Protein AF-A0A7M5XJW5-F1 (afdb_monomer)

pLDDT: mean 76.64, std 14.69, range [27.47, 92.12]

Mean predicted aligned error: 10.75 Å

Organism: NCBI:txid252671

Solvent-accessible surface area (backbone atoms only — not comparable to full-atom values): 9284 Å² total; per-residue (Å²): 134,91,79,53,80,42,98,81,71,42,62,59,68,36,52,50,54,49,48,49,53,26,48,53,42,49,51,53,50,60,72,45,42,91,82,45,54,74,67,56,46,34,50,49,41,57,70,54,26,42,57,51,53,56,52,45,40,77,73,43,74,87,52,58,71,68,62,48,54,55,50,43,53,49,33,54,55,48,22,67,70,53,74,44,92,67,52,52,64,61,52,37,50,48,54,50,50,52,51,49,52,34,22,75,71,62,73,37,60,67,80,56,26,69,42,59,41,48,22,59,44,60,46,100,85,69,48,66,36,62,90,52,66,71,44,29,77,66,61,34,79,35,68,70,77,68,93,45,96,80,53,84,82,77,72,80,89,127

Sequence (158 aa):
LGIVFDEGMTWEKHANAVRQKAYLGLNKIKRGSSTLNDDERRLLVNALVLPHLNYCMNTWRNTSSYVRKRFESLSRQINLVSQTNKSFEKMTNYSTALLSFKSVNKISPAYLTKRFVLCGNRNEKGELVGVNTRAARENKLCVQKTRNKYDSKHFFVM

Structure (mmCIF, N/CA/C/O backbone):
data_AF-A0A7M5XJW5-F1
#
_entry.id   AF-A0A7M5XJW5-F1
#
loop_
_atom_site.group_PDB
_atom_site.id
_atom_site.type_symbol
_atom_site.label_atom_id
_atom_site.label_alt_id
_atom_site.label_comp_id
_atom_site.label_asym_id
_atom_site.label_entity_id
_atom_site.label_seq_id
_atom_site.pdbx_PDB_ins_code
_atom_site.Cartn_x
_atom_site.Cartn_y
_atom_site.Cartn_z
_atom_site.occupancy
_atom_site.B_iso_or_equiv
_atom_site.auth_seq_id
_atom_site.auth_comp_id
_atom_site.auth_asym_id
_atom_site.auth_atom_id
_atom_site.pdbx_PDB_model_num
ATOM 1 N N . LEU A 1 1 ? -9.960 -10.403 -9.846 1.00 52.31 1 LEU A N 1
ATOM 2 C CA . LEU A 1 1 ? -9.621 -8.968 -9.705 1.00 52.31 1 LEU A CA 1
ATOM 3 C C . LEU A 1 1 ? -10.619 -8.162 -10.533 1.00 52.31 1 LEU A C 1
ATOM 5 O O . LEU A 1 1 ? -10.577 -8.258 -11.748 1.00 52.31 1 LEU A O 1
ATOM 9 N N . GLY A 1 2 ? -11.539 -7.429 -9.900 1.00 64.94 2 GLY A N 1
ATOM 10 C CA . GLY A 1 2 ? -12.478 -6.537 -10.597 1.00 64.94 2 GLY A CA 1
ATOM 11 C C . GLY A 1 2 ? -11.837 -5.173 -10.842 1.00 64.94 2 GLY A C 1
ATOM 12 O O . GLY A 1 2 ? -12.060 -4.241 -10.069 1.00 64.94 2 GLY A O 1
ATOM 13 N N . ILE A 1 3 ? -10.963 -5.093 -11.845 1.00 72.81 3 ILE A N 1
ATOM 14 C CA . ILE A 1 3 ? -10.366 -3.825 -12.276 1.00 72.81 3 ILE A CA 1
ATOM 15 C C . ILE A 1 3 ? -11.447 -3.033 -13.012 1.00 72.81 3 ILE A C 1
ATOM 17 O O . ILE A 1 3 ? -12.122 -3.574 -13.882 1.00 72.81 3 ILE A O 1
ATOM 21 N N . VAL A 1 4 ? -11.625 -1.768 -12.634 1.00 72.31 4 VAL A N 1
ATOM 22 C CA . VAL A 1 4 ? -12.602 -0.874 -13.265 1.00 72.31 4 VAL A CA 1
ATOM 23 C C . VAL A 1 4 ? -11.828 0.070 -14.166 1.00 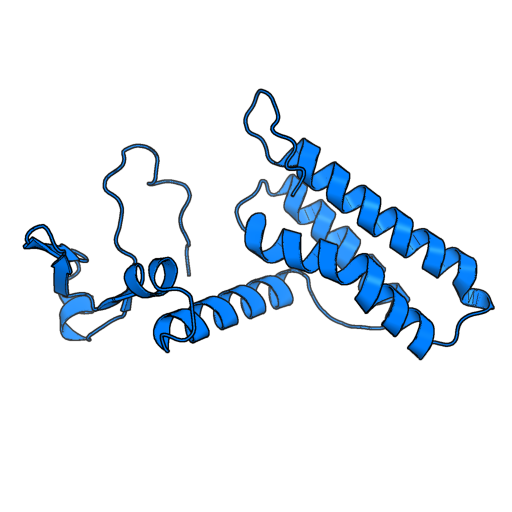72.31 4 VAL A C 1
ATOM 25 O O . VAL A 1 4 ? -11.147 0.969 -13.677 1.00 72.31 4 VAL A O 1
ATOM 28 N N . PHE A 1 5 ? -11.893 -0.167 -15.469 1.00 72.69 5 PHE A N 1
ATOM 29 C CA . PHE A 1 5 ? -11.305 0.744 -16.440 1.00 72.69 5 PHE A CA 1
ATOM 30 C C . PHE A 1 5 ? -12.244 1.929 -16.656 1.00 72.69 5 PHE A C 1
ATOM 32 O O . PHE A 1 5 ? -13.460 1.763 -16.738 1.00 72.69 5 PHE A O 1
ATOM 39 N N . ASP A 1 6 ? -11.669 3.126 -16.691 1.00 76.44 6 ASP A N 1
ATOM 40 C CA . ASP A 1 6 ? -12.370 4.339 -17.095 1.00 76.44 6 ASP A CA 1
ATOM 41 C C . ASP A 1 6 ? -12.233 4.553 -18.612 1.00 76.44 6 ASP A C 1
ATOM 43 O O . ASP A 1 6 ? -11.280 4.055 -19.213 1.00 76.44 6 ASP A O 1
ATOM 47 N N . GLU A 1 7 ? -13.127 5.337 -19.215 1.00 79.06 7 GLU A N 1
ATOM 48 C CA . GLU A 1 7 ? -13.089 5.737 -20.632 1.00 79.06 7 GLU A CA 1
ATOM 49 C C . GLU A 1 7 ? -11.753 6.404 -20.993 1.00 79.06 7 GLU A C 1
ATOM 51 O O . GLU A 1 7 ? -11.213 6.191 -22.074 1.00 79.06 7 GLU A O 1
ATOM 56 N N . GLY A 1 8 ? -11.161 7.141 -20.047 1.00 77.94 8 GLY A N 1
ATOM 57 C CA . GLY A 1 8 ? -9.834 7.742 -20.195 1.00 77.94 8 GLY A CA 1
ATOM 58 C C . GLY A 1 8 ? -8.655 6.819 -19.862 1.00 77.94 8 GLY A C 1
ATOM 59 O O . GLY A 1 8 ? -7.544 7.320 -19.704 1.00 77.94 8 GLY A O 1
ATOM 60 N N . MET A 1 9 ? -8.873 5.511 -19.648 1.00 74.38 9 MET A N 1
ATOM 61 C CA . MET A 1 9 ? -7.866 4.573 -19.115 1.00 74.38 9 MET A CA 1
ATOM 62 C C . MET A 1 9 ? -7.165 5.098 -17.846 1.00 74.38 9 MET A C 1
ATOM 64 O O . MET A 1 9 ? -6.013 4.772 -17.551 1.00 74.38 9 MET A O 1
ATOM 68 N N . THR A 1 10 ? -7.864 5.926 -17.067 1.00 75.31 10 THR A N 1
ATOM 69 C CA . THR A 1 10 ? -7.324 6.472 -15.827 1.00 75.31 10 THR A CA 1
ATOM 70 C C . THR A 1 10 ? -7.525 5.474 -14.693 1.00 75.31 10 THR A C 1
ATOM 72 O O . THR A 1 10 ? -8.533 4.772 -14.598 1.00 75.31 10 THR A O 1
ATOM 75 N N . TRP A 1 11 ? -6.561 5.425 -13.778 1.00 77.00 11 TRP A N 1
ATOM 76 C CA . TRP A 1 11 ? -6.661 4.589 -12.583 1.00 77.00 11 TRP A CA 1
ATOM 77 C C . TRP A 1 11 ? -7.532 5.219 -11.491 1.00 77.00 11 TRP A C 1
ATOM 79 O O . TRP A 1 11 ? -7.693 4.629 -10.428 1.00 77.00 11 TRP A O 1
ATOM 89 N N . GLU A 1 12 ? -8.096 6.409 -11.714 1.00 80.38 12 GLU A N 1
ATOM 90 C CA . GLU A 1 12 ? -8.720 7.211 -10.661 1.00 80.38 12 GLU A CA 1
ATOM 91 C C . GLU A 1 12 ? -10.008 6.589 -10.125 1.00 80.38 12 GLU A C 1
ATOM 93 O O . GLU A 1 12 ? -10.157 6.450 -8.908 1.00 80.38 12 GLU A O 1
ATOM 98 N N . LYS A 1 13 ? -10.922 6.164 -11.011 1.00 83.06 13 LYS A N 1
ATOM 99 C CA . LYS A 1 13 ? -12.179 5.506 -10.611 1.00 83.06 13 LYS A CA 1
ATOM 100 C C . LYS A 1 13 ? -11.899 4.262 -9.772 1.00 83.06 13 LYS A C 1
ATOM 102 O O . LYS A 1 13 ? -12.450 4.094 -8.682 1.00 83.06 13 LYS A O 1
ATOM 107 N N . HIS A 1 14 ? -10.977 3.427 -10.237 1.00 84.62 14 HIS A N 1
ATOM 108 C CA . HIS A 1 14 ? -10.617 2.199 -9.546 1.00 84.62 14 HIS A CA 1
ATOM 109 C C . HIS A 1 14 ? -9.855 2.452 -8.235 1.00 84.62 14 HIS A C 1
ATOM 111 O O . HIS A 1 14 ? -10.191 1.862 -7.206 1.00 84.62 14 HIS A O 1
ATOM 117 N N . ALA A 1 15 ? -8.900 3.386 -8.226 1.00 83.69 15 ALA A N 1
ATOM 118 C CA . ALA A 1 15 ? -8.192 3.795 -7.018 1.00 83.69 15 ALA A CA 1
ATOM 119 C C . ALA A 1 15 ? -9.159 4.320 -5.952 1.00 83.69 15 ALA A C 1
ATOM 121 O O . ALA A 1 15 ? -9.034 3.974 -4.778 1.00 83.69 15 ALA A O 1
ATOM 122 N N . ASN A 1 16 ? -10.170 5.092 -6.355 1.00 85.56 16 ASN A N 1
ATOM 123 C CA . ASN A 1 16 ? -11.204 5.585 -5.452 1.00 85.56 16 ASN A CA 1
ATOM 124 C C . ASN A 1 16 ? -12.066 4.459 -4.885 1.00 85.56 16 ASN A C 1
ATOM 126 O O . ASN A 1 16 ? -12.323 4.463 -3.682 1.00 85.56 16 ASN A O 1
ATOM 130 N N . ALA A 1 17 ? -12.454 3.478 -5.701 1.00 88.56 17 ALA A N 1
ATOM 131 C CA . ALA A 1 17 ? -13.215 2.320 -5.238 1.00 88.56 17 ALA A CA 1
ATOM 132 C C . ALA A 1 17 ? -12.430 1.493 -4.202 1.00 88.56 17 ALA A C 1
ATOM 134 O O . ALA A 1 17 ? -12.962 1.137 -3.148 1.00 88.56 17 ALA A O 1
ATOM 135 N N . VAL A 1 18 ? -11.142 1.229 -4.452 1.00 89.12 18 VAL A N 1
ATOM 136 C CA . VAL A 1 18 ? -10.277 0.515 -3.494 1.00 89.12 18 VAL A CA 1
ATOM 137 C C . VAL A 1 18 ? -10.063 1.339 -2.225 1.00 89.12 18 VAL A C 1
ATOM 139 O O . VAL A 1 18 ? -10.179 0.816 -1.115 1.00 89.12 18 VAL A O 1
ATOM 142 N N . ARG A 1 19 ? -9.836 2.647 -2.367 1.00 88.12 19 ARG A N 1
ATOM 143 C CA . ARG A 1 19 ? -9.697 3.572 -1.239 1.00 88.12 19 ARG A CA 1
ATOM 144 C C . ARG A 1 19 ? -10.956 3.596 -0.371 1.00 88.12 19 ARG A C 1
ATOM 146 O O . ARG A 1 19 ? -10.846 3.569 0.850 1.00 88.12 19 ARG A O 1
ATOM 153 N N . GLN A 1 20 ? -12.144 3.634 -0.973 1.00 90.31 20 GLN A N 1
ATOM 154 C CA . GLN A 1 20 ? -13.413 3.604 -0.242 1.00 90.31 20 GLN A CA 1
ATOM 155 C C . GLN A 1 20 ? -13.564 2.314 0.569 1.00 90.31 20 GLN A C 1
ATOM 157 O O . GLN A 1 20 ? -13.919 2.389 1.740 1.00 90.31 20 GLN A O 1
ATOM 162 N N . LYS A 1 21 ? -13.216 1.150 0.004 1.00 91.06 21 LYS A N 1
ATOM 163 C CA . LYS A 1 21 ? -13.219 -0.126 0.744 1.00 91.06 21 LYS A CA 1
ATOM 164 C C . LYS A 1 21 ? -12.290 -0.086 1.959 1.00 91.06 21 LYS A C 1
ATOM 166 O O . LYS A 1 21 ? -12.704 -0.454 3.057 1.00 91.06 21 LYS A O 1
ATOM 171 N N . ALA A 1 22 ? -11.081 0.446 1.785 1.00 91.19 22 ALA A N 1
ATOM 172 C CA . ALA A 1 22 ? -10.131 0.623 2.879 1.00 91.19 22 ALA A CA 1
ATOM 173 C C . ALA A 1 22 ? -10.667 1.573 3.971 1.00 91.19 22 ALA A C 1
ATOM 175 O O . ALA A 1 22 ? -10.577 1.259 5.157 1.00 91.19 22 ALA A O 1
ATOM 176 N N . TYR A 1 23 ? -11.285 2.697 3.589 1.00 91.19 23 TYR A N 1
ATOM 177 C CA . TYR A 1 23 ? -11.914 3.624 4.537 1.00 91.19 23 TYR A CA 1
ATOM 178 C C . TYR A 1 23 ? -13.113 3.018 5.262 1.00 91.19 23 TYR A C 1
ATOM 180 O O . TYR A 1 23 ? -13.277 3.263 6.452 1.00 91.19 23 TYR A O 1
ATOM 188 N N . LEU A 1 24 ? -13.942 2.225 4.583 1.00 91.69 24 LEU A N 1
ATOM 189 C CA . LEU A 1 24 ? -15.061 1.528 5.215 1.00 91.69 24 LEU A CA 1
ATOM 190 C C . LEU A 1 24 ? -14.560 0.565 6.296 1.00 91.69 24 LEU A C 1
ATOM 192 O O . LEU A 1 24 ? -15.093 0.576 7.404 1.00 91.69 24 LEU A O 1
ATOM 196 N N . GLY A 1 25 ? -13.510 -0.209 6.005 1.00 90.81 25 GLY A N 1
ATOM 197 C CA . GLY A 1 25 ? -12.849 -1.061 6.997 1.00 90.81 25 GLY A CA 1
ATOM 198 C C . GLY A 1 25 ? -12.300 -0.250 8.171 1.00 90.81 25 GLY A C 1
ATOM 199 O O . GLY A 1 25 ? -12.616 -0.532 9.324 1.00 90.81 25 GLY A O 1
ATOM 200 N N . LEU A 1 26 ? -11.561 0.824 7.883 1.00 91.62 26 LEU A N 1
ATOM 201 C CA . LEU A 1 26 ? -10.981 1.688 8.910 1.00 91.62 26 LEU A CA 1
ATOM 202 C C . LEU A 1 26 ? -12.047 2.352 9.796 1.00 91.62 26 LEU A C 1
ATOM 204 O O . LEU A 1 26 ? -11.882 2.426 11.009 1.00 91.62 26 LEU A O 1
ATOM 208 N N . ASN A 1 27 ? -13.153 2.812 9.212 1.00 91.69 27 ASN A N 1
ATOM 209 C CA . ASN A 1 27 ? -14.245 3.447 9.945 1.00 91.69 27 ASN A CA 1
ATOM 210 C C . ASN A 1 27 ? -14.987 2.453 10.841 1.00 91.69 27 ASN A C 1
ATOM 212 O O . ASN A 1 27 ? -15.373 2.819 11.947 1.00 91.69 27 ASN A O 1
ATOM 216 N N . LYS A 1 28 ? -15.16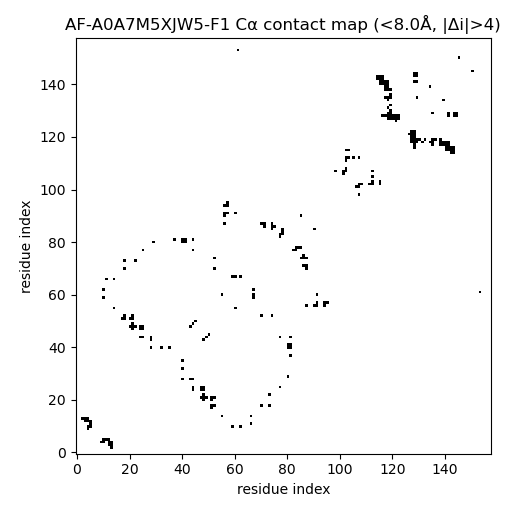0 1.201 10.401 1.00 90.88 28 LYS A N 1
ATOM 217 C CA . LYS A 1 28 ? -15.717 0.138 11.251 1.00 90.88 28 LYS A CA 1
ATOM 218 C C . LYS A 1 28 ? -14.828 -0.116 12.469 1.00 90.88 28 LYS A C 1
ATOM 220 O O . LYS A 1 28 ? -15.335 -0.150 13.583 1.00 90.88 28 LYS A O 1
ATOM 225 N N . ILE A 1 29 ? -13.512 -0.194 12.263 1.00 90.69 29 ILE A N 1
ATOM 226 C CA . ILE A 1 29 ? -12.537 -0.376 13.350 1.00 90.69 29 ILE A CA 1
ATOM 227 C C . ILE A 1 29 ? -12.558 0.821 14.308 1.00 90.69 29 ILE A C 1
ATOM 229 O O . ILE A 1 29 ? -12.592 0.635 15.518 1.00 90.69 29 ILE A O 1
ATOM 233 N N . LYS A 1 30 ? -12.606 2.053 13.782 1.00 88.94 30 LYS A N 1
ATOM 234 C CA . LYS A 1 30 ? -12.715 3.274 14.597 1.00 88.94 30 LYS A CA 1
ATOM 235 C C . LYS A 1 30 ? -13.996 3.312 15.430 1.00 88.94 30 LYS A C 1
ATOM 237 O O . LYS A 1 30 ? -13.949 3.719 16.579 1.00 88.94 30 LYS A O 1
ATOM 242 N N . ARG A 1 31 ? -15.134 2.889 14.872 1.00 89.75 31 ARG A N 1
ATOM 243 C CA . ARG A 1 31 ? -16.410 2.832 15.607 1.00 89.75 31 ARG A CA 1
ATOM 244 C C . ARG A 1 31 ? -16.389 1.794 16.727 1.00 89.75 31 ARG A C 1
ATOM 246 O O . ARG A 1 31 ? -16.961 2.042 17.776 1.00 89.75 31 ARG A O 1
ATOM 253 N N . GLY A 1 32 ? -15.720 0.665 16.506 1.00 85.06 32 GLY A N 1
ATOM 254 C CA . GLY A 1 32 ? -15.513 -0.370 17.519 1.00 85.06 32 GLY A CA 1
ATOM 255 C C . GLY A 1 32 ? -14.309 -0.126 18.430 1.00 85.06 32 GLY A C 1
ATOM 256 O O . GLY A 1 32 ? -13.926 -1.030 19.163 1.00 85.06 32 GLY A O 1
ATOM 257 N N . SER A 1 33 ? -13.659 1.045 18.389 1.00 82.62 33 SER A N 1
ATOM 258 C CA . SER A 1 33 ? -12.406 1.230 19.129 1.00 82.62 33 SER A CA 1
ATOM 259 C C . SER A 1 33 ? -12.608 1.133 20.637 1.00 82.62 33 SER A C 1
ATOM 261 O O . SER A 1 33 ? -11.723 0.641 21.324 1.00 82.62 33 SER A O 1
ATOM 263 N N . SER A 1 34 ? -13.762 1.555 21.159 1.00 85.50 34 SER A N 1
ATOM 264 C CA . SER A 1 34 ? -14.077 1.476 22.590 1.00 85.50 34 SER A CA 1
ATOM 265 C C . SER A 1 34 ? -14.128 0.044 23.126 1.00 85.50 34 SER A C 1
ATOM 267 O O . SER A 1 34 ? -13.906 -0.155 24.313 1.00 85.50 34 SER A O 1
ATOM 269 N N . THR A 1 35 ? -14.409 -0.941 22.269 1.00 88.81 35 THR A N 1
ATOM 270 C CA . THR A 1 35 ? -14.535 -2.356 22.648 1.00 88.81 35 THR A CA 1
ATOM 271 C C . THR A 1 35 ? -13.309 -3.193 22.297 1.00 88.81 35 THR A C 1
ATOM 273 O O .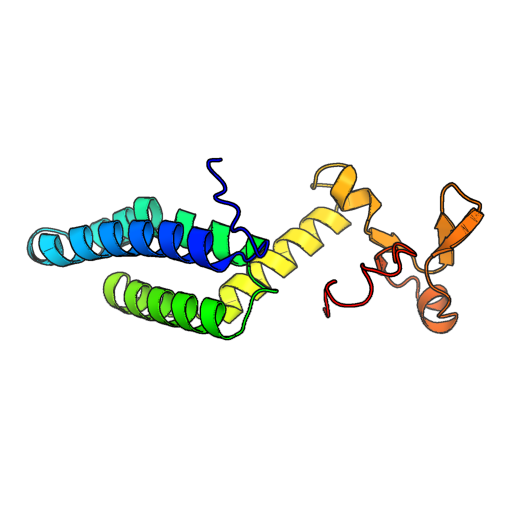 THR A 1 35 ? -13.242 -4.343 22.704 1.00 88.81 35 THR A O 1
ATOM 276 N N . LEU A 1 36 ? -12.380 -2.655 21.502 1.00 87.25 36 LEU A N 1
ATOM 277 C CA . LEU A 1 36 ? -11.223 -3.386 20.983 1.00 87.25 36 LEU A CA 1
ATOM 278 C C . LEU A 1 36 ? -9.940 -2.956 21.689 1.00 87.25 36 LEU A C 1
ATOM 280 O O . LEU A 1 36 ? -9.655 -1.755 21.774 1.00 87.25 36 LEU A O 1
ATOM 284 N N . ASN A 1 37 ? -9.123 -3.932 22.075 1.00 89.00 37 ASN A N 1
ATOM 285 C CA . ASN A 1 37 ? -7.762 -3.712 22.557 1.00 89.00 37 ASN A CA 1
ATOM 286 C C . ASN A 1 37 ? -6.840 -3.266 21.413 1.00 89.00 37 ASN A C 1
ATOM 288 O O . ASN A 1 37 ? -7.113 -3.497 20.231 1.00 89.00 37 ASN A O 1
ATOM 292 N N . ASP A 1 38 ? -5.716 -2.631 21.746 1.00 87.31 38 ASP A N 1
ATOM 293 C CA . ASP A 1 38 ? -4.801 -2.081 20.737 1.00 87.31 38 ASP A CA 1
ATOM 294 C C . ASP A 1 38 ? -4.259 -3.148 19.771 1.00 87.31 38 ASP A C 1
ATOM 296 O O . ASP A 1 38 ? -4.153 -2.896 18.567 1.00 87.31 38 ASP A O 1
ATOM 300 N N . ASP A 1 39 ? -3.997 -4.363 20.253 1.00 88.88 39 ASP A N 1
ATOM 301 C CA . ASP A 1 39 ? -3.534 -5.465 19.405 1.00 88.88 39 ASP A CA 1
ATOM 302 C C . ASP A 1 39 ? -4.626 -5.990 18.466 1.00 88.88 39 ASP A C 1
ATOM 304 O O . ASP A 1 39 ? -4.354 -6.284 17.300 1.00 88.88 39 ASP A O 1
ATOM 308 N N . GLU A 1 40 ? -5.883 -6.010 18.909 1.00 90.38 40 GLU A N 1
ATOM 309 C CA . GLU A 1 40 ? -7.024 -6.385 18.069 1.00 90.38 40 GLU A CA 1
ATOM 310 C C . GLU A 1 40 ? -7.262 -5.340 16.975 1.00 90.38 40 GLU A C 1
ATOM 312 O O . GLU A 1 40 ? -7.484 -5.683 15.811 1.00 90.38 40 GLU A O 1
ATOM 317 N N . ARG A 1 41 ? -7.135 -4.047 17.307 1.00 89.69 41 ARG A N 1
ATOM 318 C CA . ARG A 1 41 ? -7.208 -2.960 16.318 1.00 89.69 41 ARG A CA 1
ATOM 319 C C . ARG A 1 41 ? -6.114 -3.113 15.267 1.00 89.69 41 ARG A C 1
ATOM 321 O O . ARG A 1 41 ? -6.400 -3.007 14.073 1.00 89.69 41 ARG A O 1
ATOM 328 N N . ARG A 1 42 ? -4.875 -3.393 15.685 1.00 89.50 42 ARG A N 1
ATOM 329 C CA . ARG A 1 42 ? -3.744 -3.642 14.774 1.00 89.50 42 ARG A CA 1
ATOM 330 C C . ARG A 1 42 ? -3.999 -4.853 13.886 1.00 89.50 42 ARG A C 1
ATOM 332 O O . ARG A 1 42 ? -3.775 -4.772 12.678 1.00 89.50 42 ARG A O 1
ATOM 339 N N . LEU A 1 43 ? -4.503 -5.947 14.454 1.00 91.19 43 LEU A N 1
ATOM 340 C CA . LEU A 1 43 ? -4.841 -7.157 13.710 1.00 91.19 43 LEU A CA 1
ATOM 341 C C . LEU A 1 43 ? -5.900 -6.871 12.638 1.00 91.19 43 LEU A C 1
ATOM 343 O O . LEU A 1 43 ? -5.699 -7.203 11.470 1.00 91.19 43 LEU A O 1
ATOM 347 N N . LEU A 1 44 ? -6.982 -6.179 13.000 1.00 92.12 44 LEU A N 1
ATOM 348 C CA . LEU A 1 44 ? -8.051 -5.818 12.069 1.00 92.12 44 LEU A CA 1
ATOM 349 C C . LEU A 1 44 ? -7.573 -4.858 10.977 1.00 92.12 44 LEU A C 1
ATOM 351 O O . LEU A 1 44 ? -7.936 -5.018 9.811 1.00 92.12 44 LEU A O 1
ATOM 355 N N . VAL A 1 45 ? -6.730 -3.881 11.319 1.00 91.62 45 VAL A N 1
ATOM 356 C CA . VAL A 1 45 ? -6.113 -2.983 10.333 1.00 91.62 45 VAL A CA 1
ATOM 357 C C . VAL A 1 45 ? -5.245 -3.777 9.355 1.00 91.62 45 VAL A C 1
ATOM 359 O O . VAL A 1 45 ? -5.367 -3.589 8.141 1.00 91.62 45 VAL A O 1
ATOM 362 N N . ASN A 1 46 ? -4.411 -4.688 9.860 1.00 90.31 46 ASN A N 1
ATOM 363 C CA . ASN A 1 46 ? -3.544 -5.535 9.042 1.00 90.31 46 ASN A CA 1
ATOM 364 C C . ASN A 1 46 ? -4.337 -6.496 8.143 1.00 90.31 46 ASN A C 1
ATOM 366 O O . ASN A 1 46 ? -3.908 -6.759 7.023 1.00 90.31 46 ASN A O 1
ATOM 370 N N . ALA A 1 47 ? -5.492 -6.984 8.599 1.00 91.19 47 ALA A N 1
ATOM 371 C CA . ALA A 1 47 ? -6.325 -7.922 7.852 1.00 91.19 47 ALA A CA 1
ATOM 372 C C . ALA A 1 47 ? -7.239 -7.241 6.819 1.00 91.19 47 ALA A C 1
ATOM 374 O O . ALA A 1 47 ? -7.405 -7.753 5.715 1.00 91.19 47 ALA A O 1
ATOM 375 N N . LEU A 1 48 ? -7.837 -6.092 7.152 1.00 90.38 48 LEU A N 1
ATOM 376 C CA . LEU A 1 48 ? -8.905 -5.481 6.346 1.00 90.38 48 LEU A CA 1
ATOM 377 C C . LEU A 1 48 ? -8.455 -4.263 5.541 1.00 90.38 48 LEU A C 1
ATOM 379 O O . LEU A 1 48 ? -9.017 -3.982 4.487 1.00 90.38 48 LEU A O 1
ATOM 383 N N . VAL A 1 49 ? -7.476 -3.503 6.034 1.00 90.44 49 VAL A N 1
ATOM 384 C CA . VAL A 1 49 ? -7.109 -2.203 5.447 1.00 90.44 49 VAL A CA 1
ATOM 385 C C . VAL A 1 49 ? -5.764 -2.283 4.733 1.00 90.44 49 VAL A C 1
ATOM 387 O O . VAL A 1 49 ? -5.627 -1.817 3.598 1.00 90.44 49 VAL A O 1
ATOM 390 N N . LEU A 1 50 ? -4.773 -2.910 5.367 1.00 88.69 50 LEU A N 1
ATOM 391 C CA . LEU A 1 50 ? -3.417 -3.009 4.836 1.00 88.69 50 LEU A CA 1
ATOM 392 C C . LEU A 1 50 ? -3.318 -3.744 3.483 1.00 88.69 50 LEU A C 1
ATOM 394 O O . LEU A 1 50 ? -2.545 -3.278 2.645 1.00 88.69 50 LEU A O 1
ATOM 398 N N . PRO A 1 51 ? -4.096 -4.805 3.180 1.00 89.19 51 PRO A N 1
ATOM 399 C CA . PRO A 1 51 ? -4.017 -5.473 1.879 1.00 89.19 51 PRO A CA 1
ATOM 400 C C . PRO A 1 51 ? -4.420 -4.553 0.725 1.00 89.19 51 PRO A C 1
ATOM 402 O O . PRO A 1 51 ? -3.794 -4.573 -0.335 1.00 89.19 51 PRO A O 1
ATOM 405 N N . HIS A 1 52 ? -5.422 -3.695 0.947 1.00 88.62 52 HIS A N 1
ATOM 406 C CA . HIS A 1 52 ? -5.817 -2.683 -0.026 1.00 88.62 52 HIS A CA 1
ATOM 407 C C . HIS A 1 52 ? -4.692 -1.678 -0.246 1.00 88.62 52 HIS A C 1
ATOM 409 O O . HIS A 1 52 ? -4.346 -1.399 -1.388 1.00 88.62 52 HIS A O 1
ATOM 415 N N . LEU A 1 53 ? -4.066 -1.197 0.829 1.00 85.19 53 LEU A N 1
ATOM 416 C CA . LEU A 1 53 ? -2.958 -0.253 0.729 1.00 85.19 53 LEU A CA 1
ATOM 417 C C . LEU A 1 53 ? -1.737 -0.865 0.012 1.00 85.19 53 LEU A C 1
ATOM 419 O O . LEU A 1 53 ? -1.183 -0.238 -0.889 1.00 85.19 53 LEU A O 1
ATOM 423 N N . ASN A 1 54 ? -1.359 -2.100 0.353 1.00 85.50 54 ASN A N 1
ATOM 424 C CA . ASN A 1 54 ? -0.244 -2.827 -0.264 1.00 85.50 54 ASN A CA 1
ATOM 425 C C . ASN A 1 54 ? -0.462 -3.051 -1.766 1.00 85.50 54 ASN A C 1
ATOM 427 O O . ASN A 1 54 ? 0.463 -2.894 -2.563 1.00 85.50 54 ASN A O 1
ATOM 431 N N . TYR A 1 55 ? -1.692 -3.378 -2.167 1.00 85.38 55 TYR A N 1
ATOM 432 C CA . TYR A 1 55 ? -2.053 -3.483 -3.577 1.00 85.38 55 TYR A CA 1
ATOM 433 C C . TYR A 1 55 ? -1.820 -2.156 -4.319 1.00 85.38 55 TYR A C 1
ATOM 435 O O . TYR A 1 55 ? -1.184 -2.144 -5.377 1.00 85.38 55 TYR A O 1
ATOM 443 N N . CYS A 1 56 ? -2.263 -1.035 -3.737 1.00 79.88 56 CYS A N 1
ATOM 444 C CA . CYS A 1 56 ? -2.090 0.303 -4.309 1.00 79.88 56 CYS A CA 1
ATOM 445 C C . CYS A 1 56 ? -0.617 0.710 -4.435 1.00 79.88 56 CYS A C 1
ATOM 447 O O . CYS A 1 56 ? -0.245 1.369 -5.402 1.00 79.88 56 CYS A O 1
ATOM 449 N N . MET A 1 57 ? 0.235 0.320 -3.484 1.00 78.50 57 MET A N 1
ATOM 450 C CA . MET A 1 57 ? 1.662 0.669 -3.502 1.00 78.50 57 MET A CA 1
ATOM 451 C C . MET A 1 57 ? 2.386 0.129 -4.733 1.00 78.50 57 MET A C 1
ATOM 453 O O . MET A 1 57 ? 3.167 0.849 -5.350 1.00 78.50 57 MET A O 1
ATOM 457 N N . ASN A 1 58 ? 2.115 -1.124 -5.099 1.00 74.69 58 ASN A N 1
ATOM 458 C CA . ASN A 1 58 ? 2.790 -1.775 -6.220 1.00 74.69 58 ASN A CA 1
ATOM 459 C C . ASN A 1 58 ? 2.210 -1.362 -7.573 1.00 74.69 58 ASN A C 1
ATOM 461 O O . ASN A 1 58 ? 2.938 -1.288 -8.559 1.00 74.69 58 ASN A O 1
ATOM 465 N N . THR A 1 59 ? 0.905 -1.102 -7.629 1.00 75.06 59 THR A N 1
ATOM 466 C CA . THR A 1 59 ? 0.208 -0.787 -8.883 1.00 75.06 59 THR A CA 1
ATOM 467 C C . THR A 1 59 ? 0.243 0.698 -9.226 1.00 75.06 59 THR A C 1
ATOM 469 O O . THR A 1 59 ? 0.335 1.043 -10.402 1.00 75.06 59 THR A O 1
ATOM 472 N N . TRP A 1 60 ? 0.205 1.589 -8.229 1.00 74.44 60 TRP A N 1
ATOM 473 C CA . TRP A 1 60 ? -0.083 3.010 -8.449 1.00 74.44 60 TRP A CA 1
ATOM 474 C C . TRP A 1 60 ? 1.016 3.981 -8.031 1.00 74.44 60 TRP A C 1
ATOM 476 O O . TRP A 1 60 ? 0.775 5.190 -7.994 1.00 74.44 60 TRP A O 1
ATOM 486 N N . ARG A 1 61 ? 2.247 3.496 -7.820 1.00 69.75 61 ARG A N 1
ATOM 487 C CA . ARG A 1 61 ? 3.426 4.359 -7.608 1.00 69.75 61 ARG A CA 1
ATOM 488 C C . ARG A 1 61 ? 3.586 5.420 -8.710 1.00 69.75 61 ARG A C 1
ATOM 490 O O . ARG A 1 61 ? 3.949 6.548 -8.400 1.00 69.75 61 ARG A O 1
ATOM 497 N N . ASN A 1 62 ? 3.253 5.074 -9.958 1.00 69.69 62 ASN A N 1
ATOM 498 C CA . ASN A 1 62 ? 3.381 5.948 -11.135 1.00 69.69 62 ASN A CA 1
ATOM 499 C C . ASN A 1 62 ? 2.080 6.679 -11.528 1.00 69.69 62 ASN A C 1
ATOM 501 O O . ASN A 1 62 ? 1.968 7.169 -12.649 1.00 69.69 62 ASN A O 1
ATOM 505 N N . THR A 1 63 ? 1.075 6.731 -10.649 1.00 75.06 63 THR A N 1
ATOM 506 C CA . THR A 1 63 ? -0.178 7.461 -10.928 1.00 75.06 63 THR A CA 1
ATOM 507 C C . THR A 1 63 ? -0.049 8.970 -10.719 1.00 75.06 63 THR A C 1
ATOM 509 O O . THR A 1 63 ? 0.989 9.474 -10.288 1.00 75.06 63 THR A O 1
ATOM 512 N N . SER A 1 64 ? -1.124 9.704 -11.031 1.00 79.56 64 SER A N 1
ATOM 513 C CA . SER A 1 64 ? -1.205 11.144 -10.802 1.00 79.56 64 SER A CA 1
ATOM 514 C C . SER A 1 64 ? -0.899 11.502 -9.340 1.00 79.56 64 SER A C 1
ATOM 516 O O . SER A 1 64 ? -1.255 10.791 -8.393 1.00 79.56 64 SER A O 1
ATOM 518 N N . SER A 1 65 ? -0.262 12.659 -9.141 1.00 81.44 65 SER A N 1
ATOM 519 C CA . SER A 1 65 ? 0.044 13.196 -7.806 1.00 81.44 65 SER A CA 1
ATOM 520 C C . SER A 1 6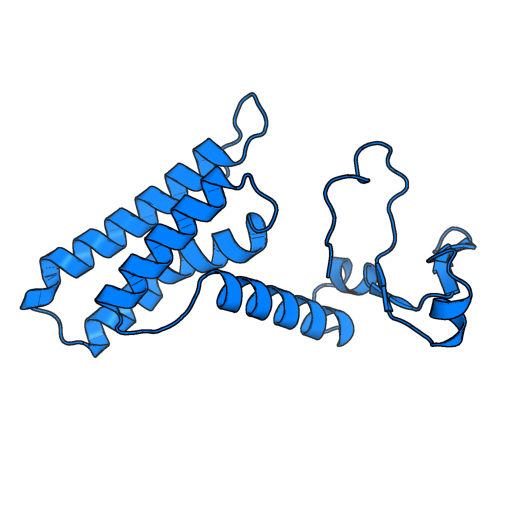5 ? -1.212 13.337 -6.936 1.00 81.44 65 SER A C 1
ATOM 522 O O . SER A 1 65 ? -1.148 13.222 -5.712 1.00 81.44 65 SER A O 1
ATOM 524 N N . TYR A 1 66 ? -2.368 13.522 -7.572 1.00 82.00 66 TYR A N 1
ATOM 525 C CA . TYR A 1 66 ? -3.674 13.558 -6.935 1.00 82.00 66 TYR A CA 1
ATOM 526 C C . TYR A 1 66 ? -4.040 12.242 -6.237 1.00 82.00 66 TYR A C 1
ATOM 528 O O . TYR A 1 66 ? -4.374 12.233 -5.048 1.00 82.00 66 TYR A O 1
ATOM 536 N N . VAL A 1 67 ? -3.933 11.120 -6.952 1.00 79.75 67 VAL A N 1
ATOM 537 C CA . VAL A 1 67 ? -4.212 9.784 -6.411 1.00 79.75 67 VAL A CA 1
ATOM 538 C C . VAL A 1 67 ? -3.214 9.445 -5.302 1.00 79.75 67 VAL A C 1
ATOM 540 O O . VAL A 1 67 ? -3.617 8.979 -4.233 1.00 79.75 67 VAL A O 1
ATOM 543 N N . ARG A 1 68 ? -1.932 9.782 -5.489 1.00 82.94 68 ARG A N 1
ATOM 544 C CA . ARG A 1 68 ? -0.888 9.593 -4.469 1.00 82.94 68 ARG A CA 1
ATOM 545 C C . ARG A 1 68 ? -1.208 10.321 -3.158 1.00 82.94 68 ARG A C 1
ATOM 547 O O . ARG A 1 68 ? -1.225 9.683 -2.105 1.00 82.94 68 ARG A O 1
ATOM 554 N N . LYS A 1 69 ? -1.557 11.614 -3.206 1.00 85.81 69 LYS A N 1
ATOM 555 C CA . LYS A 1 69 ? -1.932 12.403 -2.011 1.00 85.81 69 LYS A CA 1
ATOM 556 C C . LYS A 1 69 ? -3.095 11.774 -1.235 1.00 85.81 69 LYS A C 1
ATOM 558 O O . LYS A 1 69 ? -3.126 11.799 -0.003 1.00 85.81 69 LYS A O 1
ATOM 563 N N . ARG A 1 70 ? -4.059 11.176 -1.942 1.00 85.50 70 ARG A N 1
ATOM 564 C CA . ARG A 1 70 ? -5.202 10.488 -1.323 1.00 85.50 70 ARG A CA 1
ATOM 565 C C . ARG A 1 70 ? -4.781 9.228 -0.560 1.00 85.50 70 ARG A C 1
ATOM 567 O O . ARG A 1 70 ? -5.324 8.982 0.516 1.00 85.50 70 ARG A O 1
ATOM 574 N N . PHE A 1 71 ? -3.827 8.457 -1.077 1.00 86.25 71 PHE A N 1
ATOM 575 C CA . PHE A 1 71 ? -3.283 7.2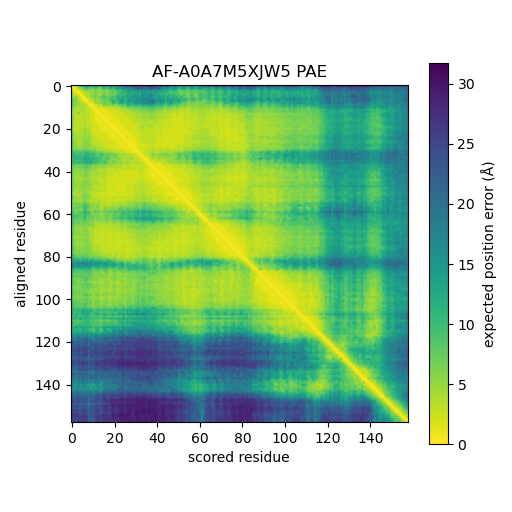89 -0.373 1.00 86.25 71 PHE A CA 1
ATOM 576 C C . PHE A 1 71 ? -2.360 7.669 0.785 1.00 86.25 71 PHE A C 1
ATOM 578 O O . PHE A 1 71 ? -2.394 7.016 1.826 1.00 86.25 71 PHE A O 1
ATOM 585 N N . GLU A 1 72 ? -1.610 8.763 0.663 1.00 88.00 72 GLU A N 1
ATOM 586 C CA . GLU A 1 72 ? -0.831 9.319 1.775 1.00 88.00 72 GLU A CA 1
ATOM 587 C C . GLU A 1 72 ? -1.738 9.726 2.946 1.00 88.00 72 GLU A C 1
ATOM 589 O O . GLU A 1 72 ? -1.444 9.405 4.098 1.00 88.00 72 GLU A O 1
ATOM 594 N N . SER A 1 73 ? -2.886 10.355 2.664 1.00 88.56 73 SER A N 1
ATOM 595 C CA . SER A 1 73 ? -3.899 10.667 3.684 1.00 88.56 73 SER A CA 1
ATOM 596 C C . SER A 1 73 ? -4.437 9.406 4.373 1.00 88.56 73 SER A C 1
ATOM 598 O O . SER A 1 73 ? -4.509 9.357 5.602 1.00 88.56 73 SER A O 1
ATOM 600 N N . LEU A 1 74 ? -4.752 8.355 3.608 1.00 88.25 74 LEU A N 1
ATOM 601 C CA . LEU A 1 74 ? -5.195 7.072 4.162 1.00 88.25 74 LEU A CA 1
ATOM 602 C C . LEU A 1 74 ? -4.116 6.439 5.056 1.00 88.25 74 LEU A C 1
ATOM 604 O O . LEU A 1 74 ? -4.418 6.014 6.169 1.00 88.25 74 LEU A O 1
ATOM 608 N N . SER A 1 75 ? -2.856 6.439 4.612 1.00 87.81 75 SER A N 1
ATOM 609 C CA . SER A 1 75 ? -1.720 5.934 5.393 1.00 87.81 75 SER A CA 1
ATOM 610 C C . SER A 1 75 ? -1.566 6.672 6.723 1.00 87.81 75 SER A C 1
ATOM 612 O O . SER A 1 75 ? -1.313 6.035 7.743 1.00 87.81 75 SER A O 1
ATOM 614 N N . ARG A 1 76 ? -1.757 7.998 6.745 1.00 88.19 76 ARG A N 1
ATOM 615 C CA . ARG A 1 76 ? -1.742 8.777 7.995 1.00 88.19 76 ARG A CA 1
ATOM 616 C C . ARG A 1 76 ? -2.857 8.346 8.942 1.00 88.19 76 ARG A C 1
ATOM 618 O O . ARG A 1 76 ? -2.608 8.182 10.128 1.00 88.19 76 ARG A O 1
ATOM 625 N N . GLN A 1 77 ? -4.068 8.108 8.440 1.00 87.38 77 GLN A N 1
ATOM 626 C CA . GLN A 1 77 ? -5.166 7.656 9.299 1.00 87.38 77 GLN A CA 1
ATOM 627 C C . GLN A 1 77 ? -4.966 6.238 9.839 1.00 87.38 77 GLN A C 1
ATOM 629 O O . GLN A 1 77 ? -5.340 5.968 10.976 1.00 87.38 77 GLN A O 1
ATOM 634 N N . ILE A 1 78 ? -4.374 5.345 9.046 1.00 87.00 78 ILE A N 1
ATOM 635 C CA . ILE A 1 78 ? -3.997 3.999 9.492 1.00 87.00 78 ILE A CA 1
ATOM 636 C C . ILE A 1 78 ? -2.974 4.089 10.624 1.00 87.00 78 ILE A C 1
ATOM 638 O O . ILE A 1 78 ? -3.135 3.432 11.646 1.00 87.00 78 ILE A O 1
ATOM 642 N N . ASN A 1 79 ? -1.971 4.951 10.467 1.00 86.69 79 ASN A N 1
ATOM 643 C CA . ASN A 1 79 ? -0.955 5.198 11.484 1.00 86.69 79 ASN A CA 1
ATOM 644 C C . ASN A 1 79 ? -1.551 5.709 12.801 1.00 86.69 79 ASN A C 1
ATOM 646 O O . ASN A 1 79 ? -1.109 5.274 13.857 1.00 86.69 79 ASN A O 1
ATOM 650 N N . LEU A 1 80 ? -2.587 6.554 12.747 1.00 85.56 80 LEU A N 1
ATOM 651 C CA . LEU A 1 80 ? -3.300 7.011 13.946 1.00 85.56 80 LEU A CA 1
ATOM 652 C C . LEU A 1 80 ? -4.020 5.867 14.673 1.00 85.56 80 LEU A C 1
ATOM 654 O O . LEU A 1 80 ? -3.989 5.811 15.895 1.00 85.56 80 LEU A O 1
ATOM 658 N N . VAL A 1 81 ? -4.655 4.948 13.938 1.00 84.25 81 VAL A N 1
ATOM 659 C CA . VAL A 1 81 ? -5.402 3.826 14.541 1.00 84.25 81 VAL A CA 1
ATOM 660 C C . VAL A 1 81 ? -4.468 2.718 15.028 1.00 84.25 81 VAL A C 1
ATOM 662 O O . VAL A 1 81 ? -4.691 2.135 16.080 1.00 84.25 81 VAL A O 1
ATOM 665 N N . SER A 1 82 ? -3.421 2.419 14.263 1.00 79.25 82 SER A N 1
ATOM 666 C CA . SER A 1 82 ? -2.482 1.332 14.550 1.00 79.25 82 SER A CA 1
ATOM 667 C C . SER A 1 82 ? -1.316 1.764 15.449 1.00 79.25 82 SER A C 1
ATOM 669 O O . SER A 1 82 ? -0.513 0.910 15.837 1.00 79.25 82 SER A O 1
ATOM 671 N N . GLN A 1 83 ? -1.195 3.068 15.733 1.00 75.81 83 GLN A N 1
ATOM 672 C CA . GLN A 1 83 ? -0.049 3.708 16.392 1.00 75.81 83 GLN A CA 1
ATOM 673 C C . GLN A 1 83 ? 1.293 3.367 15.711 1.00 75.81 83 GLN A C 1
ATOM 675 O O . GLN A 1 83 ? 2.330 3.214 16.351 1.00 75.81 83 GLN A O 1
ATOM 680 N N . THR A 1 84 ? 1.280 3.204 14.386 1.00 73.06 84 THR A N 1
ATOM 681 C CA . THR A 1 84 ? 2.477 2.904 13.587 1.00 73.06 84 THR A CA 1
ATOM 682 C C . THR A 1 84 ? 3.012 4.161 12.930 1.00 73.06 84 THR A C 1
ATOM 684 O O . THR A 1 84 ? 2.240 5.025 12.540 1.00 73.06 84 THR A O 1
ATOM 687 N N . ASN A 1 85 ? 4.323 4.251 12.708 1.00 72.25 85 ASN A N 1
ATOM 688 C CA . ASN A 1 85 ? 4.927 5.400 12.024 1.00 72.25 85 ASN A CA 1
ATOM 689 C C . ASN A 1 85 ? 5.419 5.044 10.609 1.00 72.25 85 ASN A C 1
ATOM 691 O O . ASN A 1 85 ? 6.550 5.334 10.210 1.00 72.25 85 ASN A O 1
ATOM 695 N N . LYS A 1 86 ? 4.580 4.335 9.840 1.00 75.75 86 LYS A N 1
ATOM 696 C CA . LYS A 1 86 ? 4.930 3.882 8.487 1.00 75.75 86 LYS A CA 1
ATOM 697 C C . LYS A 1 86 ? 4.491 4.922 7.460 1.00 75.75 86 LYS A C 1
ATOM 699 O O . LYS A 1 86 ? 3.303 5.083 7.194 1.00 75.75 86 LYS A O 1
ATOM 704 N N . SER A 1 87 ? 5.447 5.644 6.880 1.00 80.62 87 SER A N 1
ATOM 705 C CA . SER A 1 87 ? 5.166 6.545 5.753 1.00 80.62 87 SER A CA 1
ATOM 706 C C . SER A 1 87 ? 4.815 5.741 4.500 1.00 80.62 87 SER A C 1
ATOM 708 O O . SER A 1 87 ? 5.470 4.737 4.207 1.00 80.62 87 SER A O 1
ATOM 710 N N . PHE A 1 88 ? 3.818 6.208 3.742 1.00 79.94 88 PHE A N 1
ATOM 711 C CA . PHE A 1 88 ? 3.421 5.618 2.461 1.00 79.94 88 PHE A CA 1
ATOM 712 C C . PHE A 1 88 ? 4.615 5.467 1.511 1.00 79.94 88 PHE A C 1
ATOM 714 O O . PHE A 1 88 ? 4.822 4.399 0.945 1.00 79.94 88 PHE A O 1
ATOM 721 N N . GLU A 1 89 ? 5.463 6.491 1.428 1.00 82.19 89 GLU A N 1
ATOM 722 C CA . GLU A 1 89 ? 6.647 6.485 0.570 1.00 82.19 89 GLU A CA 1
ATOM 723 C C . GLU A 1 89 ? 7.675 5.425 0.990 1.00 82.19 89 GLU A C 1
ATOM 725 O O . GLU A 1 89 ? 8.147 4.643 0.162 1.00 82.19 89 GLU A O 1
ATOM 730 N N . LYS A 1 90 ? 7.957 5.321 2.295 1.00 84.25 90 LYS A N 1
ATOM 731 C CA . LYS A 1 90 ? 8.859 4.288 2.830 1.00 84.25 90 LYS A CA 1
ATOM 732 C C . LYS A 1 90 ? 8.352 2.886 2.491 1.00 84.25 90 LYS A C 1
ATOM 734 O O . LYS A 1 90 ? 9.137 2.034 2.087 1.00 84.25 90 LYS A O 1
ATOM 739 N N . MET A 1 91 ? 7.043 2.661 2.597 1.00 81.69 91 MET A N 1
ATOM 740 C CA . MET A 1 91 ? 6.429 1.375 2.261 1.00 81.69 91 MET A CA 1
ATOM 741 C C . MET A 1 91 ? 6.473 1.074 0.752 1.00 81.69 91 MET A C 1
ATOM 743 O O . MET A 1 91 ? 6.758 -0.062 0.365 1.00 81.69 91 MET A O 1
ATOM 747 N N . THR A 1 92 ? 6.275 2.078 -0.113 1.00 83.06 92 THR A N 1
ATOM 748 C CA . THR A 1 92 ? 6.428 1.905 -1.571 1.00 83.06 92 THR A CA 1
ATOM 749 C C . THR A 1 92 ? 7.869 1.594 -1.971 1.00 83.06 92 THR A C 1
ATOM 751 O O . THR A 1 92 ? 8.104 0.708 -2.797 1.00 83.06 92 THR A O 1
ATOM 754 N N . ASN A 1 93 ? 8.841 2.269 -1.351 1.00 86.38 93 ASN A N 1
ATOM 755 C CA . ASN A 1 93 ? 10.262 2.052 -1.611 1.00 86.38 93 ASN A CA 1
ATOM 756 C C . ASN A 1 93 ? 10.691 0.667 -1.130 1.00 86.38 93 ASN A C 1
ATOM 758 O O . ASN A 1 93 ? 11.363 -0.050 -1.864 1.00 86.38 93 ASN A O 1
ATOM 762 N N . TYR A 1 94 ? 10.227 0.250 0.051 1.00 88.50 94 TYR A N 1
ATOM 763 C CA . TYR A 1 94 ? 10.462 -1.097 0.565 1.00 88.50 94 TYR A CA 1
ATOM 764 C C . TYR A 1 94 ? 9.903 -2.173 -0.371 1.00 88.50 94 TYR A C 1
ATOM 766 O O . TYR A 1 94 ? 10.617 -3.101 -0.737 1.00 88.50 94 TYR A O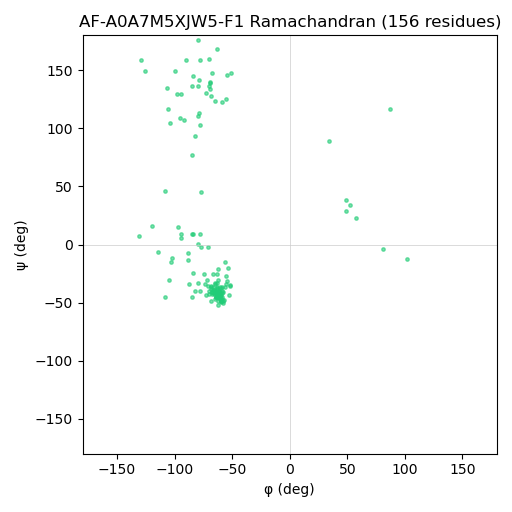 1
ATOM 774 N N . SER A 1 95 ? 8.652 -2.029 -0.817 1.00 85.25 95 SER A N 1
ATOM 775 C CA . SER A 1 95 ? 8.022 -3.001 -1.723 1.00 85.25 95 SER A CA 1
ATOM 776 C C . SER A 1 95 ? 8.752 -3.079 -3.067 1.00 85.25 95 SER A C 1
ATOM 778 O O . SER A 1 95 ? 8.972 -4.165 -3.602 1.00 85.25 95 SER A O 1
ATOM 780 N N . THR A 1 96 ? 9.211 -1.930 -3.570 1.00 85.00 96 THR A N 1
ATOM 781 C CA . THR A 1 96 ? 10.029 -1.841 -4.785 1.00 85.00 96 THR A CA 1
ATOM 782 C C . THR A 1 96 ? 11.389 -2.519 -4.612 1.00 85.00 96 THR A C 1
ATOM 784 O O . THR A 1 96 ? 11.807 -3.299 -5.470 1.00 85.00 96 THR A O 1
ATOM 787 N N . ALA A 1 97 ? 12.079 -2.247 -3.503 1.00 88.38 97 ALA A N 1
ATOM 788 C CA . ALA A 1 97 ? 13.367 -2.851 -3.187 1.00 88.38 97 ALA A CA 1
ATOM 789 C C . ALA A 1 97 ? 13.234 -4.369 -3.026 1.00 88.38 97 ALA A C 1
ATOM 791 O O . ALA A 1 97 ? 14.022 -5.117 -3.597 1.00 88.38 97 ALA A O 1
ATOM 792 N N . LEU A 1 98 ? 12.186 -4.831 -2.339 1.00 89.75 98 LEU A N 1
ATOM 793 C CA . LEU A 1 98 ? 11.885 -6.249 -2.166 1.00 89.75 98 LEU A CA 1
ATOM 794 C C . LEU A 1 98 ? 11.634 -6.941 -3.510 1.00 89.75 98 LEU A C 1
ATOM 796 O O . LEU A 1 98 ? 12.161 -8.026 -3.748 1.00 89.75 98 LEU A O 1
ATOM 800 N N . LEU A 1 99 ? 10.852 -6.321 -4.399 1.00 85.56 99 LEU A N 1
ATOM 801 C CA . LEU A 1 99 ? 10.600 -6.857 -5.736 1.00 85.56 99 LEU A CA 1
ATOM 802 C C . LEU A 1 99 ? 11.892 -6.925 -6.560 1.00 85.56 99 LEU A C 1
ATOM 804 O O . LEU A 1 99 ? 12.155 -7.939 -7.207 1.00 85.56 99 LEU A O 1
ATOM 808 N N . SER A 1 100 ? 12.712 -5.876 -6.498 1.00 85.81 100 SER A N 1
ATOM 809 C CA . SER A 1 100 ? 14.000 -5.804 -7.197 1.00 85.81 100 SER A CA 1
ATOM 810 C C . SER A 1 100 ? 14.952 -6.890 -6.695 1.00 85.81 100 SER A C 1
ATOM 812 O O . SER A 1 100 ? 15.474 -7.670 -7.486 1.00 85.81 100 SER A O 1
ATOM 814 N N . PHE A 1 101 ? 15.087 -7.025 -5.375 1.00 90.06 10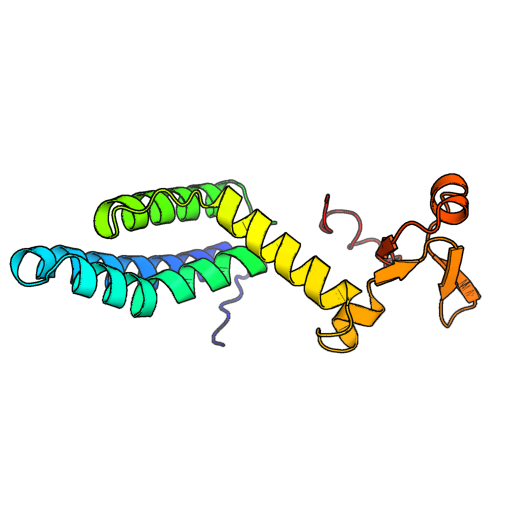1 PHE A N 1
ATOM 815 C CA . PHE A 1 101 ? 15.895 -8.057 -4.732 1.00 90.06 101 PHE A CA 1
ATOM 816 C C . PHE A 1 101 ? 15.445 -9.468 -5.127 1.00 90.06 101 PHE A C 1
ATOM 818 O O . PHE A 1 101 ? 16.258 -10.289 -5.549 1.00 90.06 101 PHE A O 1
ATOM 825 N N . LYS A 1 102 ? 14.141 -9.758 -5.049 1.00 89.75 102 LYS A N 1
ATOM 826 C CA . LYS A 1 102 ? 13.594 -11.064 -5.446 1.00 89.75 102 LYS A CA 1
ATOM 827 C C . LYS A 1 102 ? 13.789 -11.348 -6.934 1.00 89.75 102 LYS A C 1
ATOM 829 O O . LYS A 1 102 ? 13.921 -12.509 -7.316 1.00 89.75 102 LYS A O 1
ATOM 834 N N . SER A 1 103 ? 13.759 -10.317 -7.775 1.00 87.62 103 SER A N 1
ATOM 835 C CA . SER A 1 103 ? 13.926 -10.470 -9.222 1.00 87.62 103 SER A CA 1
ATOM 836 C C . SER A 1 103 ? 15.373 -10.788 -9.583 1.00 87.62 103 SER A C 1
ATOM 838 O O . SER A 1 103 ? 15.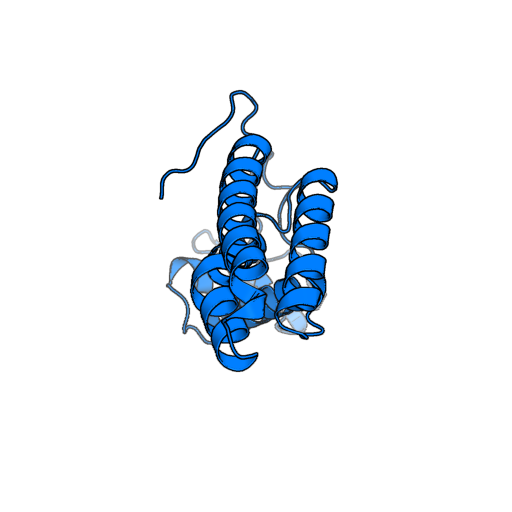607 -11.714 -10.359 1.00 87.62 103 SER A O 1
ATOM 840 N N . VAL A 1 104 ? 16.329 -10.087 -8.962 1.00 85.94 104 VAL A N 1
ATOM 841 C CA . VAL A 1 104 ? 17.776 -10.307 -9.130 1.00 85.94 104 VAL A CA 1
ATOM 842 C C . VAL A 1 104 ? 18.188 -11.701 -8.663 1.00 85.94 104 VAL A C 1
ATOM 844 O O . VAL A 1 104 ? 18.907 -12.398 -9.372 1.00 85.94 104 VAL A O 1
ATOM 847 N N . ASN A 1 105 ? 17.667 -12.154 -7.520 1.00 89.50 105 ASN A N 1
ATOM 848 C CA . ASN A 1 105 ? 17.966 -13.481 -6.973 1.00 89.50 105 ASN A CA 1
ATOM 849 C C . ASN A 1 105 ? 17.208 -14.634 -7.657 1.00 89.50 105 ASN A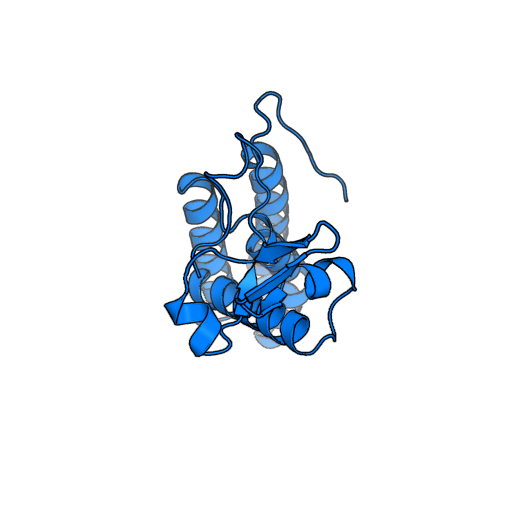 C 1
ATOM 851 O O . ASN A 1 105 ? 17.237 -15.755 -7.161 1.00 89.50 105 ASN A O 1
ATOM 855 N N . LYS A 1 106 ? 16.507 -14.389 -8.775 1.00 86.44 106 LYS A N 1
ATOM 856 C CA . LYS A 1 106 ? 15.744 -15.412 -9.523 1.00 86.44 106 LYS A CA 1
ATOM 857 C C . LYS A 1 106 ? 14.659 -16.136 -8.700 1.00 86.44 106 LYS A C 1
ATOM 859 O O . LYS A 1 106 ? 14.238 -17.227 -9.060 1.00 86.44 106 LYS A O 1
ATOM 864 N N . ILE A 1 107 ? 14.181 -15.512 -7.618 1.00 90.81 107 ILE A N 1
ATOM 865 C CA . ILE A 1 107 ? 13.068 -16.009 -6.782 1.00 90.81 107 ILE A CA 1
ATOM 866 C C . ILE A 1 107 ? 11.717 -15.602 -7.395 1.00 90.81 107 ILE A C 1
ATOM 868 O O . ILE A 1 107 ? 10.681 -16.212 -7.142 1.00 90.81 107 ILE A O 1
ATOM 872 N N . SER A 1 108 ? 11.714 -14.529 -8.188 1.00 87.81 108 SER A N 1
ATOM 873 C CA . SER A 1 108 ? 10.513 -14.041 -8.869 1.00 87.81 108 SER A CA 1
ATOM 874 C C . SER A 1 108 ? 10.180 -14.879 -10.107 1.00 87.81 108 SER A C 1
ATOM 876 O O . SER A 1 108 ? 11.065 -15.515 -10.676 1.00 87.81 108 SER A O 1
ATOM 878 N N . PRO A 1 109 ? 8.921 -14.845 -10.577 1.00 88.38 109 PRO A N 1
ATOM 879 C CA . PRO A 1 109 ? 8.534 -15.497 -11.819 1.00 88.38 109 PRO A CA 1
ATOM 880 C C . PRO A 1 109 ? 9.440 -15.125 -12.999 1.00 88.38 109 PRO A C 1
ATOM 882 O O . PRO A 1 109 ? 9.891 -13.981 -13.117 1.00 88.38 109 PRO A O 1
ATOM 885 N N . ALA A 1 110 ? 9.624 -16.072 -13.923 1.00 84.25 110 ALA A N 1
ATOM 886 C CA . ALA A 1 110 ? 10.558 -15.942 -15.041 1.00 84.25 110 ALA A CA 1
ATOM 887 C C . ALA A 1 110 ? 10.370 -14.651 -15.861 1.00 84.25 110 ALA A C 1
ATOM 889 O O . ALA A 1 110 ? 11.350 -14.062 -16.308 1.00 84.25 110 ALA A O 1
ATOM 890 N N . TYR A 1 111 ? 9.135 -14.164 -16.022 1.00 82.62 111 TYR A N 1
ATOM 891 C CA . TYR A 1 111 ? 8.853 -12.930 -16.765 1.00 82.62 111 TYR A CA 1
ATOM 892 C C . TYR A 1 111 ? 9.404 -11.658 -16.097 1.00 82.62 111 TYR A C 1
ATOM 894 O O . TYR A 1 111 ? 9.653 -10.677 -16.793 1.00 82.62 111 TYR A O 1
ATOM 902 N N . LEU A 1 112 ? 9.595 -11.650 -14.772 1.00 80.19 112 LEU A N 1
ATOM 903 C CA . LEU A 1 112 ? 10.222 -10.535 -14.055 1.00 80.19 112 LEU A CA 1
ATOM 904 C C . LEU A 1 112 ? 11.737 -10.659 -14.077 1.00 80.19 112 LEU A C 1
ATOM 906 O O . LEU A 1 112 ? 12.421 -9.689 -14.382 1.00 80.19 112 LEU A O 1
ATOM 910 N N . THR A 1 113 ? 12.265 -11.854 -13.816 1.00 83.12 113 THR A N 1
ATOM 911 C CA . THR A 1 113 ? 13.711 -12.096 -13.821 1.00 83.12 113 THR A CA 1
ATOM 912 C C . THR A 1 113 ? 14.325 -11.824 -15.193 1.00 83.12 113 THR A C 1
ATOM 914 O O . THR A 1 113 ? 15.364 -11.180 -15.267 1.00 83.12 113 THR A O 1
ATOM 917 N N . LYS A 1 114 ? 13.646 -12.199 -16.288 1.00 81.44 114 LYS A N 1
ATOM 918 C CA . LYS A 1 114 ? 14.092 -11.914 -17.665 1.00 81.44 114 LYS A CA 1
ATOM 919 C C . LYS A 1 114 ? 14.194 -10.420 -17.994 1.00 81.44 114 LYS A C 1
ATOM 921 O O . LYS A 1 114 ? 14.898 -10.062 -18.931 1.00 81.44 114 LYS A O 1
ATOM 926 N N . ARG A 1 115 ? 13.506 -9.541 -17.253 1.00 75.00 115 ARG A N 1
ATOM 927 C CA . ARG A 1 115 ? 13.590 -8.085 -17.473 1.00 75.00 115 ARG A CA 1
ATOM 928 C C . ARG A 1 115 ? 14.894 -7.486 -16.960 1.00 75.00 115 ARG A C 1
ATOM 930 O O . ARG A 1 115 ? 15.294 -6.439 -17.464 1.00 75.00 115 ARG A O 1
ATOM 937 N N . PHE A 1 116 ? 15.525 -8.122 -15.976 1.00 74.88 116 PHE A N 1
ATOM 938 C CA . PHE A 1 116 ? 16.781 -7.676 -15.391 1.00 74.88 116 PHE A CA 1
ATOM 939 C C . PHE A 1 116 ? 17.943 -8.407 -16.062 1.00 74.88 116 PHE A C 1
ATOM 941 O O . PHE A 1 116 ? 18.142 -9.603 -15.864 1.00 74.88 116 PHE A O 1
ATOM 948 N N . VAL A 1 117 ? 18.709 -7.679 -16.868 1.00 73.25 117 VAL A N 1
ATOM 949 C CA . VAL A 1 117 ? 19.828 -8.212 -17.652 1.00 73.25 117 VAL A CA 1
ATOM 950 C C . VAL A 1 117 ? 21.081 -7.400 -17.337 1.00 73.25 117 VAL A C 1
ATOM 952 O O . VAL A 1 117 ? 20.990 -6.224 -17.003 1.00 73.25 117 VAL A O 1
ATOM 955 N N . LEU A 1 118 ? 22.267 -7.997 -17.401 1.00 70.69 118 LEU A N 1
ATOM 956 C CA . LEU A 1 118 ? 23.516 -7.246 -17.248 1.00 70.69 118 LEU A CA 1
ATOM 957 C C . LEU A 1 118 ? 23.743 -6.339 -18.470 1.00 70.69 118 LEU A C 1
ATOM 959 O O . LEU A 1 118 ? 23.542 -6.769 -19.608 1.00 70.69 118 LEU A O 1
ATOM 963 N N . CYS A 1 119 ? 24.152 -5.089 -18.231 1.00 60.75 119 CYS A N 1
ATOM 964 C CA . CYS A 1 119 ? 24.540 -4.151 -19.285 1.00 60.75 119 CYS A CA 1
ATOM 965 C C . CYS A 1 119 ? 25.633 -4.796 -20.138 1.00 60.75 119 CYS A C 1
ATOM 967 O O . CYS A 1 119 ? 26.660 -5.199 -19.602 1.00 60.75 119 CYS A O 1
ATOM 969 N N . GLY A 1 120 ? 25.427 -4.880 -21.452 1.00 58.44 120 GLY A N 1
ATOM 970 C CA . GLY A 1 120 ? 26.393 -5.485 -22.377 1.00 58.44 120 GLY A CA 1
ATOM 971 C C . GLY A 1 120 ? 26.066 -6.910 -22.831 1.00 58.44 120 GLY A C 1
ATOM 972 O O . GLY A 1 120 ? 26.633 -7.356 -23.828 1.00 58.44 120 GLY A O 1
ATOM 973 N N . ASN A 1 121 ? 25.106 -7.599 -22.204 1.00 63.50 121 ASN A N 1
ATOM 974 C CA . ASN A 1 121 ? 24.569 -8.830 -22.786 1.00 63.50 121 ASN A CA 1
ATOM 975 C C . ASN A 1 121 ? 23.782 -8.515 -24.064 1.00 63.50 121 ASN A C 1
ATOM 977 O O . ASN A 1 121 ? 23.152 -7.461 -24.187 1.00 63.50 121 ASN A O 1
ATOM 981 N N . ARG A 1 122 ? 23.809 -9.448 -25.020 1.00 58.34 122 ARG A N 1
ATOM 982 C CA . ARG A 1 122 ? 22.966 -9.386 -26.216 1.00 58.34 122 ARG A CA 1
ATOM 983 C C . ARG A 1 122 ? 21.599 -9.988 -25.906 1.00 58.34 122 ARG A C 1
ATOM 985 O O . ARG A 1 122 ? 21.509 -11.034 -25.268 1.00 58.34 122 ARG A O 1
ATOM 992 N N . ASN A 1 123 ? 20.542 -9.324 -26.357 1.00 63.38 123 ASN A N 1
ATOM 993 C CA . ASN A 1 123 ? 19.191 -9.877 -26.356 1.00 63.38 123 ASN A CA 1
ATOM 994 C C . ASN A 1 123 ? 19.099 -11.109 -27.266 1.00 63.38 123 ASN A C 1
ATOM 996 O O . ASN A 1 123 ? 19.955 -11.324 -28.120 1.00 63.38 123 ASN A O 1
ATOM 1000 N N . GLU A 1 124 ? 17.989 -11.848 -27.172 1.00 59.09 124 GLU A N 1
ATOM 1001 C CA . GLU A 1 124 ? 17.640 -12.960 -28.079 1.00 59.09 124 GLU A CA 1
ATOM 1002 C C . GLU A 1 124 ? 17.656 -12.548 -29.572 1.00 59.09 124 GLU A C 1
ATOM 1004 O O . GLU A 1 124 ? 17.806 -13.386 -30.451 1.00 59.09 124 GLU A O 1
ATOM 1009 N N . LYS A 1 125 ? 17.563 -11.240 -29.862 1.00 57.69 125 LYS A N 1
ATOM 1010 C CA . LYS A 1 125 ? 17.643 -10.631 -31.204 1.00 57.69 125 LYS A CA 1
ATOM 1011 C C . LYS A 1 125 ? 19.047 -10.143 -31.606 1.00 57.69 125 LYS A C 1
ATOM 1013 O O . LYS A 1 125 ? 19.190 -9.478 -32.624 1.00 57.69 125 LYS A O 1
ATOM 1018 N N . GLY A 1 126 ? 20.077 -10.396 -30.796 1.00 57.56 126 GLY A N 1
ATOM 1019 C CA . GLY A 1 126 ? 21.463 -9.982 -31.060 1.00 57.56 126 GLY A CA 1
ATOM 1020 C C . GLY A 1 126 ? 21.806 -8.521 -30.721 1.00 57.56 126 GLY A C 1
ATOM 1021 O O . GLY A 1 126 ? 22.972 -8.142 -30.807 1.00 57.56 126 GLY A O 1
ATOM 1022 N N . GLU A 1 127 ? 20.837 -7.706 -30.296 1.00 57.78 127 GLU A N 1
ATOM 1023 C CA . GLU A 1 127 ? 21.043 -6.296 -29.924 1.00 57.78 127 GLU A CA 1
ATOM 1024 C C . GLU A 1 127 ? 21.648 -6.144 -28.514 1.00 57.78 127 GLU A C 1
ATOM 1026 O O . GLU A 1 127 ? 21.261 -6.863 -27.591 1.00 57.78 127 GLU A O 1
ATOM 1031 N N . LEU A 1 128 ? 22.562 -5.183 -28.322 1.00 57.44 128 LEU A N 1
ATOM 1032 C CA . LEU A 1 128 ? 23.155 -4.873 -27.012 1.00 57.44 128 LEU A CA 1
ATOM 1033 C C . LEU A 1 128 ? 22.118 -4.265 -26.056 1.00 57.44 128 LEU A C 1
ATOM 1035 O O . LEU A 1 128 ? 21.486 -3.250 -26.365 1.00 57.44 128 LEU A O 1
ATOM 1039 N N . VAL A 1 129 ? 21.991 -4.837 -24.856 1.00 60.66 129 VAL A N 1
ATOM 1040 C CA . VAL A 1 129 ? 21.160 -4.259 -23.795 1.00 60.66 129 VAL A CA 1
ATOM 1041 C C . VAL A 1 129 ? 21.900 -3.100 -23.138 1.00 60.66 129 VAL A C 1
ATOM 1043 O O . VAL A 1 129 ? 22.794 -3.294 -22.316 1.00 60.66 129 VAL A O 1
ATOM 1046 N N . GLY A 1 130 ? 21.495 -1.884 -23.507 1.00 56.81 130 GLY A N 1
ATOM 1047 C CA . GLY A 1 130 ? 22.045 -0.640 -22.976 1.00 56.81 130 GLY A CA 1
ATOM 1048 C C . GLY A 1 130 ? 23.283 -0.175 -23.743 1.00 56.81 130 GLY A C 1
ATOM 1049 O O . GLY A 1 130 ? 24.326 -0.813 -23.729 1.00 56.81 130 GLY A O 1
ATOM 1050 N N . VAL A 1 131 ? 23.183 0.995 -24.378 1.00 55.62 131 VAL A N 1
ATOM 1051 C CA . VAL A 1 131 ? 24.265 1.614 -25.176 1.00 55.62 131 VAL A CA 1
ATOM 1052 C C . VAL A 1 131 ? 25.345 2.259 -24.283 1.00 55.62 131 VAL A C 1
ATOM 1054 O O . VAL A 1 131 ? 26.334 2.800 -24.765 1.00 55.62 131 VAL A O 1
ATOM 1057 N N . ASN A 1 132 ? 25.177 2.225 -22.956 1.00 63.59 132 ASN A N 1
ATOM 1058 C CA . ASN A 1 132 ? 26.101 2.872 -22.030 1.00 63.59 132 ASN A CA 1
ATOM 1059 C C . ASN A 1 132 ? 27.327 1.981 -21.765 1.00 63.59 132 ASN A C 1
ATOM 1061 O O . ASN A 1 132 ? 27.324 1.135 -20.869 1.00 63.59 132 ASN A O 1
ATOM 1065 N N . THR A 1 133 ? 28.385 2.201 -22.545 1.00 56.94 133 THR A N 1
ATOM 1066 C CA . THR A 1 133 ? 29.664 1.471 -22.501 1.00 56.94 133 THR A CA 1
ATOM 1067 C C . THR A 1 133 ? 30.320 1.466 -21.118 1.00 56.94 133 THR A C 1
ATOM 1069 O O . THR A 1 133 ? 30.945 0.476 -20.738 1.00 56.94 133 THR A O 1
ATOM 1072 N N . ARG A 1 134 ? 30.122 2.520 -20.313 1.00 58.75 134 ARG A N 1
ATOM 1073 C CA . ARG A 1 134 ? 30.632 2.591 -18.933 1.00 58.75 134 ARG A CA 1
ATOM 1074 C C . ARG A 1 134 ? 29.901 1.632 -17.992 1.00 58.75 134 ARG A C 1
ATOM 1076 O O . ARG A 1 134 ? 30.532 0.978 -17.171 1.00 58.75 134 ARG A O 1
ATOM 1083 N N . ALA A 1 135 ? 28.583 1.510 -18.140 1.00 59.81 135 ALA A N 1
ATOM 1084 C CA . ALA A 1 135 ? 27.776 0.600 -17.329 1.00 59.81 135 ALA A CA 1
ATOM 1085 C C . ALA A 1 135 ? 28.015 -0.876 -17.690 1.00 59.81 135 ALA A C 1
ATOM 1087 O O . ALA A 1 135 ? 27.954 -1.735 -16.812 1.00 59.81 135 ALA A O 1
ATOM 1088 N N . ALA A 1 136 ? 28.337 -1.155 -18.959 1.00 59.91 136 ALA A N 1
ATOM 1089 C CA . ALA A 1 136 ? 28.723 -2.486 -19.421 1.00 59.91 136 ALA A CA 1
ATOM 1090 C C . ALA A 1 136 ? 30.080 -2.935 -18.852 1.00 59.91 136 ALA A C 1
ATOM 1092 O O . ALA A 1 136 ? 30.209 -4.068 -18.403 1.00 59.91 136 ALA A O 1
ATOM 1093 N N . ARG A 1 137 ? 31.072 -2.033 -18.779 1.00 60.09 137 ARG A N 1
ATOM 1094 C CA . ARG A 1 137 ? 32.382 -2.330 -18.165 1.00 60.09 137 ARG A CA 1
ATOM 1095 C C . ARG A 1 137 ? 32.279 -2.684 -16.676 1.00 60.09 137 ARG A C 1
ATOM 1097 O O . ARG A 1 137 ? 33.086 -3.453 -16.171 1.00 60.09 137 ARG A O 1
ATOM 1104 N N . GLU A 1 138 ? 31.293 -2.122 -15.985 1.00 69.81 138 GLU A N 1
ATOM 1105 C CA . GLU A 1 138 ? 31.064 -2.308 -14.547 1.00 69.81 138 GLU A CA 1
ATOM 1106 C C . GLU A 1 138 ? 30.050 -3.430 -14.233 1.00 69.81 138 GLU A C 1
ATOM 1108 O O . GLU A 1 138 ? 29.628 -3.552 -13.086 1.00 69.81 138 GLU A O 1
ATOM 1113 N N . ASN A 1 139 ? 29.630 -4.237 -15.223 1.00 67.00 139 ASN A N 1
ATOM 1114 C CA . ASN A 1 139 ? 28.613 -5.293 -15.068 1.00 67.00 139 ASN A CA 1
ATOM 1115 C C . ASN A 1 139 ? 27.334 -4.815 -14.352 1.00 67.00 139 ASN A C 1
ATOM 1117 O O . ASN A 1 139 ? 26.736 -5.530 -13.545 1.00 67.00 139 ASN A O 1
ATOM 1121 N N . LYS A 1 140 ? 26.892 -3.583 -14.627 1.00 73.19 140 LYS A N 1
ATOM 1122 C CA . LYS A 1 140 ? 25.698 -3.033 -13.980 1.00 73.19 140 LYS A CA 1
ATOM 1123 C C . LYS A 1 140 ? 24.440 -3.744 -14.468 1.00 73.19 140 LYS A C 1
ATOM 1125 O O . LYS A 1 140 ? 24.278 -4.009 -15.656 1.00 73.19 140 LYS A O 1
ATOM 1130 N N . LEU A 1 141 ? 23.509 -4.005 -13.559 1.00 72.19 141 LEU A N 1
ATOM 1131 C CA . LEU A 1 141 ? 22.189 -4.521 -13.908 1.00 72.19 141 LEU A CA 1
ATOM 1132 C C . LEU A 1 141 ? 21.389 -3.434 -14.647 1.00 72.19 141 LEU A C 1
ATOM 1134 O O . LEU A 1 141 ? 21.335 -2.287 -14.205 1.00 72.19 141 LEU A O 1
ATOM 1138 N N . CYS A 1 142 ? 20.746 -3.789 -15.753 1.00 69.81 142 CYS A N 1
ATOM 1139 C CA . CYS A 1 142 ? 19.852 -2.918 -16.504 1.00 69.81 142 CYS A CA 1
ATOM 1140 C C . CYS A 1 142 ? 18.507 -3.576 -16.773 1.00 69.81 142 CYS A C 1
ATOM 1142 O O . CYS A 1 142 ? 18.346 -4.797 -16.753 1.00 69.81 142 CYS A O 1
ATOM 1144 N N . VAL A 1 143 ? 17.527 -2.719 -17.040 1.00 69.06 143 VAL A N 1
ATOM 1145 C CA . VAL A 1 143 ? 16.216 -3.123 -17.530 1.00 69.06 143 VAL A CA 1
ATOM 1146 C C . VAL A 1 143 ? 16.212 -2.941 -19.042 1.00 69.06 143 VAL A C 1
ATOM 1148 O O . VAL A 1 143 ? 16.589 -1.873 -19.537 1.00 69.06 143 VAL A O 1
ATOM 1151 N N . GLN A 1 144 ? 15.798 -3.972 -19.784 1.00 63.12 144 GLN A N 1
ATOM 1152 C CA . GLN A 1 144 ? 15.640 -3.861 -21.235 1.00 63.12 144 GLN A CA 1
ATOM 1153 C C . GLN A 1 144 ? 14.639 -2.744 -21.562 1.00 63.12 144 GLN A C 1
ATOM 1155 O O . GLN A 1 144 ? 13.492 -2.774 -21.117 1.00 63.12 144 GLN A O 1
ATOM 1160 N N . LYS A 1 145 ? 15.063 -1.754 -22.355 1.00 59.34 145 LYS A N 1
ATOM 1161 C CA . LYS A 1 145 ? 14.154 -0.733 -22.886 1.00 59.34 145 LYS A CA 1
ATOM 1162 C C . LYS A 1 145 ? 13.393 -1.331 -24.067 1.00 59.34 145 LYS A C 1
ATOM 1164 O O . LYS A 1 145 ? 13.996 -1.597 -25.105 1.00 59.34 145 LYS A O 1
ATOM 1169 N N . THR A 1 146 ? 12.083 -1.520 -23.940 1.00 55.59 146 THR A N 1
ATOM 1170 C CA . THR A 1 146 ? 11.224 -1.789 -25.097 1.00 55.59 146 THR A CA 1
ATOM 1171 C C . THR A 1 146 ? 11.220 -0.556 -25.996 1.00 55.59 146 THR A C 1
ATOM 1173 O O . THR A 1 146 ? 10.904 0.552 -25.566 1.00 55.59 146 THR A O 1
ATOM 1176 N N . ARG A 1 147 ? 11.598 -0.732 -27.266 1.00 50.47 147 ARG A N 1
ATOM 1177 C CA . ARG A 1 147 ? 11.668 0.331 -28.283 1.00 50.47 147 ARG A CA 1
ATOM 1178 C C . ARG A 1 147 ? 10.269 0.694 -28.805 1.00 50.47 147 ARG A C 1
ATOM 1180 O O . ARG A 1 147 ? 10.065 0.809 -30.005 1.00 50.47 147 ARG A O 1
ATOM 1187 N N . ASN A 1 148 ? 9.293 0.845 -27.914 1.00 47.91 148 ASN A N 1
ATOM 1188 C CA . ASN A 1 148 ? 7.957 1.305 -28.268 1.00 47.91 148 ASN A CA 1
ATOM 1189 C C . ASN A 1 148 ? 7.874 2.819 -28.073 1.00 47.91 148 ASN A C 1
ATOM 1191 O O . ASN A 1 148 ? 8.197 3.339 -27.006 1.00 47.91 148 ASN A O 1
ATOM 1195 N N . LYS A 1 149 ? 7.384 3.523 -29.102 1.00 45.91 149 LYS A N 1
ATOM 1196 C CA . LYS A 1 149 ? 7.190 4.988 -29.139 1.00 45.91 149 LYS A CA 1
ATOM 1197 C C . LYS A 1 149 ? 6.299 5.514 -27.992 1.00 45.91 149 LYS A C 1
ATOM 1199 O O . LYS A 1 149 ? 6.304 6.708 -27.712 1.00 45.91 149 LYS A O 1
ATOM 1204 N N . TYR A 1 150 ? 5.577 4.612 -27.321 1.00 49.00 150 TYR A N 1
ATOM 1205 C CA . TYR A 1 150 ? 4.652 4.871 -26.216 1.00 49.00 150 TYR A CA 1
ATOM 1206 C C . TYR A 1 150 ? 5.213 4.525 -24.818 1.00 49.00 150 TYR A C 1
ATOM 1208 O O . TYR A 1 150 ? 4.675 5.002 -23.824 1.00 49.00 150 TYR A O 1
ATOM 1216 N N . ASP A 1 151 ? 6.306 3.756 -24.713 1.00 46.22 151 ASP A N 1
ATOM 1217 C CA . ASP A 1 151 ? 6.852 3.281 -23.421 1.00 46.22 151 ASP A CA 1
ATOM 1218 C C . ASP A 1 151 ? 7.850 4.260 -22.776 1.00 46.22 151 ASP A C 1
ATOM 1220 O O . ASP A 1 151 ? 8.183 4.149 -21.594 1.00 46.22 151 ASP A O 1
ATOM 1224 N N . SER A 1 152 ? 8.328 5.255 -23.526 1.00 40.50 152 SER A N 1
ATOM 1225 C CA . SER A 1 152 ? 9.419 6.142 -23.103 1.00 40.50 152 SER A CA 1
ATOM 1226 C C . SER A 1 152 ? 9.060 7.132 -21.987 1.00 40.50 152 SER A C 1
ATOM 1228 O O . SER A 1 152 ? 9.933 7.882 -21.558 1.00 40.50 152 SER A O 1
ATOM 1230 N N . LYS A 1 153 ? 7.804 7.167 -21.515 1.00 38.91 153 LYS A N 1
ATOM 1231 C CA . LYS A 1 153 ? 7.339 8.139 -20.507 1.00 38.91 153 LYS A CA 1
ATOM 1232 C C . LYS A 1 153 ? 6.930 7.544 -19.153 1.00 38.91 153 LYS A C 1
ATOM 1234 O O . LYS A 1 153 ? 6.696 8.321 -18.233 1.00 38.91 153 LYS A O 1
ATOM 1239 N N . HIS A 1 154 ? 6.875 6.216 -18.983 1.00 37.97 154 HIS A N 1
ATOM 1240 C CA . HIS A 1 154 ? 6.258 5.626 -17.777 1.00 37.97 154 HIS A CA 1
ATOM 1241 C C . HIS A 1 154 ? 7.048 4.553 -17.014 1.00 37.97 154 HIS A C 1
ATOM 1243 O O . HIS A 1 154 ? 6.522 4.018 -16.033 1.00 37.97 154 HIS A O 1
ATOM 1249 N N . PHE A 1 155 ? 8.310 4.274 -17.350 1.00 39.75 155 PHE A N 1
ATOM 1250 C CA . PHE A 1 155 ? 9.076 3.245 -16.638 1.00 39.75 155 PHE A CA 1
ATOM 1251 C C . PHE A 1 155 ? 10.147 3.797 -15.690 1.00 39.75 155 PHE A C 1
ATOM 1253 O O . PHE A 1 155 ? 11.108 4.425 -16.115 1.00 39.75 155 PHE A O 1
ATOM 1260 N N . PHE A 1 156 ? 9.935 3.493 -14.401 1.00 39.62 156 PHE A N 1
ATOM 1261 C CA . PHE A 1 156 ? 10.925 3.297 -13.337 1.00 39.62 156 PHE A CA 1
ATOM 1262 C C . PHE A 1 156 ? 12.187 4.168 -13.420 1.00 39.62 156 PHE A C 1
ATOM 1264 O O . PHE A 1 156 ? 13.223 3.749 -13.933 1.00 39.62 156 PHE A O 1
ATOM 1271 N N . VAL A 1 157 ? 12.120 5.350 -12.806 1.00 27.47 157 VAL A N 1
ATOM 1272 C CA . VAL A 1 157 ? 13.324 5.957 -12.232 1.00 27.47 157 VAL A CA 1
ATOM 1273 C C . VAL A 1 157 ? 13.547 5.262 -10.889 1.00 27.47 157 VAL A C 1
ATOM 1275 O O . VAL A 1 157 ? 12.703 5.332 -9.987 1.00 27.47 157 VAL A O 1
ATOM 1278 N N . MET A 1 158 ? 14.616 4.472 -10.843 1.00 32.31 158 MET A N 1
ATOM 1279 C CA . MET A 1 158 ? 15.190 3.913 -9.623 1.00 32.31 158 MET A CA 1
ATOM 1280 C C . MET A 1 158 ? 16.018 4.991 -8.936 1.00 32.31 158 MET A C 1
ATOM 1282 O O . MET A 1 158 ? 16.715 5.723 -9.674 1.00 32.31 158 MET A O 1
#

Secondary structure (DSSP, 8-state):
------TT--SHHHHHHHHHHHHHHHHHHHHTGGGS-HHHHHHHIIIIIHHHHHHHHHHHTTS-HHHHHHHHHHHHHHHHHHT----HHHHHHHHHHHHHHHHHTT-S-HHHHTTEEETTPBPTTS-BS-S-HHHHHTT-EEE-----TTTTTTS---

Foldseek 3Di:
DPQDQDPVSASVVVLVVLLVQLVVQLVVLVVCVVVDDLVRLLVSCVVRRVVSLLVCLAPPPQHDPVSVVSSQVSVVSSCVSNVDPDGSVNSSVVVVVVLVVCLCVVVDPPVSVVQKDFQQDADVVRDGQDPPPVSNVVRHIDGRDDPDPPRPPGDDDD

Radius of gyration: 19.86 Å; Cα contacts (8 Å, |Δi|>4): 143; chains: 1; bounding box: 49×30×54 Å